Protein AF-A0A7C4RH25-F1 (afdb_monomer)

Nearest PDB structures (foldseek):
  7p64-assembly1_K  TM=9.294E-01  e=2.103E-05  Escherichia coli BL21(DE3)
  6khi-assembly1_E  TM=9.272E-01  e=3.335E-05  Thermosynechococcus vestitus BP-1
  7nyu-assembly1_K  TM=9.320E-01  e=4.449E-05  Escherichia coli B
  6nbx-assembly1_E  TM=9.286E-01  e=1.185E-04  Thermosynechococcus vestitus BP-1
  8e9i-assembly1_K  TM=9.344E-01  e=2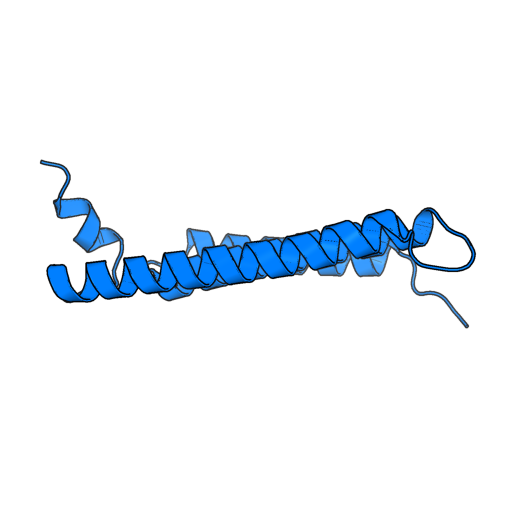.655E-04  Mycolicibacterium smegmatis MC2 155

Radius of gyration: 17.76 Å; Cα contacts (8 Å, |Δi|>4): 109; chains: 1; bounding box: 35×24×58 Å

Structure (mmCIF, N/CA/C/O backbone):
data_AF-A0A7C4RH25-F1
#
_entry.id   AF-A0A7C4RH25-F1
#
loop_
_atom_site.group_PDB
_atom_site.id
_atom_site.type_symbol
_atom_site.label_atom_id
_atom_site.label_alt_id
_atom_site.label_comp_id
_atom_site.label_asym_id
_atom_site.label_entity_id
_atom_site.label_seq_id
_atom_site.pdbx_PDB_ins_code
_atom_site.Cartn_x
_atom_site.Cartn_y
_atom_site.Cartn_z
_atom_site.occupancy
_atom_site.B_iso_or_equiv
_atom_site.auth_seq_id
_atom_site.auth_comp_id
_atom_site.auth_asym_id
_atom_site.auth_atom_id
_atom_site.pdbx_PDB_model_num
ATOM 1 N N . MET A 1 1 ? 6.792 -8.795 -30.395 1.00 43.81 1 MET A N 1
ATOM 2 C CA . MET A 1 1 ? 5.633 -8.627 -29.492 1.00 43.81 1 MET A CA 1
ATOM 3 C C . MET A 1 1 ? 5.805 -7.269 -28.849 1.00 43.81 1 MET A C 1
ATOM 5 O O . MET A 1 1 ? 6.829 -7.063 -28.219 1.00 43.81 1 MET A O 1
ATOM 9 N N . SER A 1 2 ? 4.921 -6.319 -29.142 1.00 43.66 2 SER A N 1
ATOM 10 C CA . SER A 1 2 ? 5.009 -4.937 -28.663 1.00 43.66 2 SER A CA 1
ATOM 11 C C . SER A 1 2 ? 4.960 -4.918 -27.137 1.00 43.66 2 SER A C 1
ATOM 13 O O . SER A 1 2 ? 3.879 -4.998 -26.553 1.00 43.66 2 SER A O 1
ATOM 15 N N . SER A 1 3 ? 6.126 -4.873 -26.497 1.00 54.66 3 SER A N 1
ATOM 16 C CA . SER A 1 3 ? 6.246 -4.566 -25.080 1.00 54.66 3 SER A CA 1
ATOM 17 C C . SER A 1 3 ? 5.558 -3.223 -24.866 1.00 54.66 3 SER A C 1
ATOM 19 O O . SER A 1 3 ? 5.981 -2.200 -25.406 1.00 54.66 3 SER A O 1
ATOM 21 N N . LEU A 1 4 ? 4.434 -3.236 -24.145 1.00 62.25 4 LEU A N 1
ATOM 22 C CA . LEU A 1 4 ? 3.836 -2.006 -23.640 1.00 62.25 4 LEU A CA 1
ATOM 23 C C . LEU A 1 4 ? 4.953 -1.214 -22.946 1.00 62.25 4 LEU A C 1
ATOM 25 O O . LEU A 1 4 ? 5.720 -1.821 -22.190 1.00 62.25 4 LEU A O 1
ATOM 29 N N . PRO A 1 5 ? 5.081 0.100 -23.201 1.00 77.62 5 PRO A N 1
ATOM 30 C CA . PRO A 1 5 ? 6.127 0.895 -22.579 1.00 77.62 5 PRO A CA 1
ATOM 31 C C . PRO A 1 5 ? 6.080 0.690 -21.067 1.00 77.62 5 PRO A C 1
ATOM 33 O O . PRO A 1 5 ? 5.002 0.753 -20.478 1.00 77.62 5 PRO A O 1
ATOM 36 N N . VAL A 1 6 ? 7.227 0.480 -20.421 1.00 78.81 6 VAL A N 1
ATOM 37 C CA . VAL A 1 6 ? 7.286 0.279 -18.959 1.00 78.81 6 VAL A CA 1
ATOM 38 C C . VAL A 1 6 ? 6.642 1.448 -18.195 1.00 78.81 6 VAL A C 1
ATOM 40 O O . VAL A 1 6 ? 6.076 1.268 -17.117 1.00 78.81 6 VAL A O 1
ATOM 43 N N . ALA A 1 7 ? 6.609 2.629 -18.818 1.00 83.25 7 ALA A N 1
ATOM 44 C CA . ALA A 1 7 ? 5.844 3.789 -18.374 1.00 83.25 7 ALA A CA 1
ATOM 45 C C . ALA A 1 7 ? 4.354 3.491 -18.094 1.00 83.25 7 ALA A C 1
ATOM 47 O O . ALA A 1 7 ? 3.792 4.042 -17.151 1.00 83.25 7 ALA A O 1
ATOM 48 N N . PHE A 1 8 ? 3.711 2.605 -18.862 1.00 87.62 8 PHE A N 1
ATOM 49 C CA . PHE A 1 8 ? 2.315 2.218 -18.649 1.00 87.62 8 PHE A CA 1
ATOM 50 C C . PHE A 1 8 ? 2.138 1.390 -17.368 1.00 87.62 8 PHE A C 1
ATOM 52 O O . PHE A 1 8 ? 1.249 1.675 -16.567 1.00 87.62 8 PHE A O 1
ATOM 59 N N . TYR A 1 9 ? 3.024 0.419 -17.125 1.00 88.00 9 TYR A N 1
ATOM 60 C CA . TYR A 1 9 ? 3.010 -0.377 -15.893 1.00 88.00 9 TYR A CA 1
ATOM 61 C C . TYR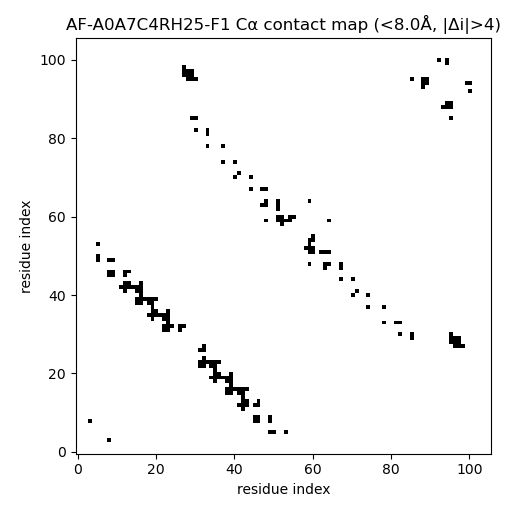 A 1 9 ? 3.292 0.480 -14.654 1.00 88.00 9 TYR A C 1
ATOM 63 O O . TYR A 1 9 ? 2.605 0.345 -13.641 1.00 88.00 9 TYR A O 1
ATOM 71 N N . LEU A 1 10 ? 4.230 1.426 -14.758 1.00 89.19 10 LEU A N 1
ATOM 72 C CA . LEU A 1 10 ? 4.490 2.424 -13.716 1.00 89.19 10 LEU A CA 1
ATOM 73 C C . LEU A 1 10 ? 3.271 3.325 -13.463 1.00 89.19 10 LEU A C 1
ATOM 75 O O . LEU A 1 10 ? 2.946 3.603 -12.309 1.00 89.19 10 LEU A O 1
ATOM 79 N N . GLY A 1 11 ? 2.553 3.734 -14.514 1.00 92.50 11 GLY A N 1
ATOM 80 C CA . GLY A 1 11 ? 1.312 4.504 -14.388 1.00 92.50 11 GLY A CA 1
ATOM 81 C C . GLY A 1 11 ? 0.209 3.749 -13.638 1.00 92.50 11 GLY A C 1
ATOM 82 O O . GLY A 1 11 ? -0.470 4.320 -12.778 1.00 92.50 11 GLY A O 1
ATOM 83 N N . ILE A 1 12 ? 0.064 2.446 -13.902 1.00 92.56 12 ILE A N 1
ATOM 84 C CA . ILE A 1 12 ? -0.863 1.574 -13.164 1.00 92.56 12 ILE A CA 1
ATOM 85 C C . ILE A 1 12 ? -0.419 1.426 -11.705 1.00 92.56 12 ILE A C 1
ATOM 87 O O . ILE A 1 12 ? -1.242 1.593 -10.804 1.00 92.56 12 ILE A O 1
ATOM 91 N N . ALA A 1 13 ? 0.868 1.163 -11.459 1.00 94.25 13 ALA A N 1
ATOM 92 C CA . ALA A 1 13 ? 1.423 1.036 -10.111 1.00 94.25 13 ALA A CA 1
ATOM 93 C C . ALA A 1 13 ? 1.147 2.291 -9.268 1.00 94.25 13 ALA A C 1
ATOM 95 O O . ALA A 1 13 ? 0.674 2.199 -8.133 1.00 94.25 13 ALA A O 1
ATOM 96 N N . PHE A 1 14 ? 1.364 3.467 -9.860 1.00 94.88 14 PHE A N 1
ATOM 97 C CA . PHE A 1 14 ? 1.090 4.750 -9.225 1.00 94.88 14 PHE A CA 1
ATOM 98 C C . PHE A 1 14 ? -0.405 4.948 -8.947 1.00 94.88 14 PHE A C 1
ATOM 100 O O . PHE A 1 14 ? -0.783 5.355 -7.851 1.00 94.88 14 PHE A O 1
ATOM 107 N N . SER A 1 15 ? -1.270 4.593 -9.898 1.00 95.94 15 SER A N 1
ATOM 108 C CA . SER A 1 15 ? -2.724 4.679 -9.715 1.00 95.94 15 SER A CA 1
ATOM 109 C C . SER A 1 15 ? -3.205 3.794 -8.559 1.00 95.94 15 SER A C 1
ATOM 111 O O . SER A 1 15 ? -3.972 4.251 -7.713 1.00 95.94 15 SER A O 1
ATOM 113 N N . ILE A 1 16 ? -2.708 2.555 -8.467 1.00 95.81 16 ILE A N 1
ATOM 114 C CA . ILE A 1 16 ? -3.011 1.629 -7.361 1.00 95.81 16 ILE A CA 1
ATOM 115 C C . ILE A 1 16 ? -2.534 2.205 -6.025 1.00 95.81 16 ILE A C 1
ATOM 117 O O . ILE A 1 16 ? -3.279 2.178 -5.043 1.00 95.81 16 ILE A O 1
ATOM 121 N N . PHE A 1 17 ? -1.326 2.772 -5.987 1.00 96.56 17 PHE A N 1
ATOM 122 C CA . PHE A 1 17 ? -0.793 3.402 -4.782 1.00 96.56 17 PHE A CA 1
ATOM 123 C C . PHE A 1 17 ? -1.677 4.563 -4.305 1.00 96.56 17 PHE A C 1
ATOM 125 O O . PHE A 1 17 ? -2.023 4.633 -3.125 1.00 96.56 17 PHE A O 1
ATOM 132 N N . ILE A 1 18 ? -2.110 5.437 -5.219 1.00 97.19 18 ILE A N 1
ATOM 133 C CA . ILE A 1 18 ? -3.006 6.558 -4.901 1.00 97.19 18 ILE A CA 1
ATOM 134 C C . ILE A 1 18 ? -4.378 6.069 -4.423 1.00 97.19 18 ILE A C 1
ATOM 136 O O . ILE A 1 18 ? -4.927 6.633 -3.477 1.00 97.19 18 ILE A O 1
ATOM 140 N N . ILE A 1 19 ? -4.923 5.001 -5.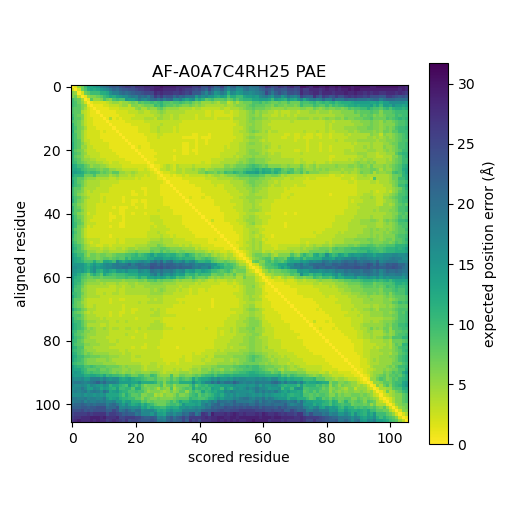013 1.00 96.06 19 ILE A N 1
ATOM 141 C CA . ILE A 1 19 ? -6.179 4.392 -4.550 1.00 96.06 19 ILE A CA 1
ATOM 142 C C . ILE A 1 19 ? -6.024 3.865 -3.118 1.00 96.06 19 ILE A C 1
ATOM 144 O O . ILE A 1 19 ? -6.876 4.135 -2.268 1.00 96.06 19 ILE A O 1
ATOM 148 N N . GLY A 1 20 ? -4.930 3.160 -2.825 1.00 95.38 20 GLY A N 1
ATOM 149 C CA . GLY A 1 20 ? -4.636 2.679 -1.475 1.00 95.38 20 GLY A CA 1
ATOM 150 C C . GLY A 1 20 ? -4.494 3.823 -0.464 1.00 95.38 20 GLY A C 1
ATOM 151 O O . GLY A 1 20 ? -5.108 3.783 0.605 1.00 95.38 20 GLY A O 1
ATOM 152 N N . LEU A 1 21 ? -3.790 4.895 -0.844 1.00 96.06 21 LEU A N 1
ATOM 153 C CA . LEU A 1 21 ? -3.637 6.104 -0.031 1.00 96.06 21 LEU A CA 1
ATOM 154 C C . LEU A 1 21 ? -4.983 6.799 0.227 1.00 96.06 21 LEU A C 1
ATOM 156 O O . LEU A 1 21 ? -5.270 7.224 1.346 1.00 96.06 21 LEU A O 1
ATOM 160 N N . TYR A 1 22 ? -5.847 6.878 -0.783 1.00 96.00 22 TYR A N 1
ATOM 161 C CA . TYR A 1 22 ? -7.186 7.443 -0.638 1.00 96.00 22 TYR A CA 1
ATOM 162 C C . TYR A 1 22 ? -8.048 6.639 0.348 1.00 96.00 22 TYR A C 1
ATOM 164 O O . TYR A 1 22 ? -8.739 7.222 1.192 1.00 96.00 22 TYR A O 1
ATOM 172 N N . ILE A 1 23 ? -7.995 5.303 0.275 1.00 93.62 23 ILE A N 1
ATOM 173 C CA . ILE A 1 23 ? -8.693 4.413 1.213 1.00 93.62 23 ILE A CA 1
ATOM 174 C C . ILE A 1 23 ? -8.176 4.637 2.637 1.00 93.62 23 ILE A C 1
ATOM 176 O O . ILE A 1 23 ? -8.991 4.781 3.553 1.00 93.62 23 ILE A O 1
ATOM 180 N N . LEU A 1 24 ? -6.853 4.709 2.805 1.00 94.56 24 LEU A N 1
ATOM 181 C CA . LEU A 1 24 ? -6.198 4.930 4.092 1.00 94.56 24 LEU A CA 1
ATOM 182 C C . LEU A 1 24 ? -6.674 6.225 4.767 1.00 94.56 24 LEU A C 1
ATOM 184 O O . LEU A 1 24 ? -7.005 6.212 5.949 1.00 94.56 24 LEU A O 1
ATOM 188 N N . LEU A 1 25 ? -6.734 7.328 4.015 1.00 91.25 25 LEU A N 1
ATOM 189 C CA . LEU A 1 25 ? -7.073 8.650 4.555 1.00 91.25 25 LEU A CA 1
ATOM 190 C C . LEU A 1 25 ? -8.578 8.851 4.778 1.00 91.25 25 LEU A C 1
ATOM 192 O O . LEU A 1 25 ? -8.985 9.564 5.693 1.00 91.25 25 LEU A O 1
ATOM 196 N N . THR A 1 26 ? -9.423 8.243 3.943 1.00 91.19 26 THR A N 1
ATOM 197 C CA . THR A 1 26 ? -10.870 8.525 3.945 1.00 91.19 26 THR A CA 1
ATOM 198 C C . THR A 1 26 ? -11.650 7.600 4.877 1.00 91.19 26 THR A C 1
ATOM 200 O O . THR A 1 26 ? -12.724 7.955 5.374 1.00 91.19 26 THR A O 1
ATOM 203 N N . LYS A 1 27 ? -11.184 6.363 5.084 1.00 89.94 27 LYS A N 1
ATOM 204 C CA . LYS A 1 27 ? -11.963 5.351 5.809 1.00 89.94 27 LYS A CA 1
ATOM 205 C C . LYS A 1 27 ? -11.645 5.380 7.302 1.00 89.94 27 LYS A C 1
ATOM 207 O O . LYS A 1 27 ? -10.502 5.280 7.708 1.00 89.94 27 LYS A O 1
ATOM 212 N N . ARG A 1 28 ? -12.695 5.414 8.128 1.00 86.62 28 ARG A N 1
ATOM 213 C CA . ARG A 1 28 ? -12.595 5.355 9.602 1.00 86.62 28 ARG A CA 1
ATOM 214 C C . ARG A 1 28 ? -12.588 3.937 10.182 1.00 86.62 28 ARG A C 1
ATOM 216 O O . ARG A 1 28 ? -12.278 3.741 11.350 1.00 86.62 28 ARG 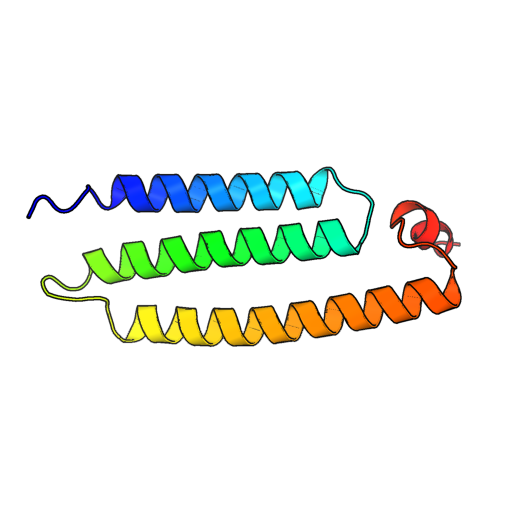A O 1
ATOM 223 N N . ASN A 1 29 ? -12.957 2.945 9.373 1.00 88.38 29 ASN A N 1
ATOM 224 C CA . ASN A 1 29 ? -13.002 1.548 9.794 1.00 88.38 29 ASN A CA 1
ATOM 225 C C . ASN A 1 29 ? -11.603 0.932 9.720 1.00 88.38 29 ASN A C 1
ATOM 227 O O . ASN A 1 29 ? -11.038 0.881 8.625 1.00 88.38 29 ASN A O 1
ATOM 231 N N . ILE A 1 30 ? -11.095 0.393 10.831 1.00 89.88 30 ILE A N 1
ATOM 232 C CA . ILE A 1 30 ? -9.725 -0.146 10.925 1.00 89.88 30 ILE A CA 1
ATOM 233 C C . ILE A 1 30 ? -9.433 -1.182 9.832 1.00 89.88 30 ILE A C 1
ATOM 235 O O . ILE A 1 30 ? -8.403 -1.104 9.175 1.00 89.88 30 ILE A O 1
ATOM 239 N N . LEU A 1 31 ? -10.363 -2.099 9.543 1.00 91.88 31 LEU A N 1
ATOM 240 C CA . LEU A 1 31 ? -10.148 -3.098 8.485 1.00 91.88 31 LEU A CA 1
ATOM 241 C C . LEU A 1 31 ? -9.999 -2.466 7.093 1.00 91.88 31 LEU A C 1
ATOM 243 O O . LEU A 1 31 ? -9.242 -2.960 6.266 1.00 91.88 31 LEU A O 1
ATOM 247 N N . LYS A 1 32 ? -10.698 -1.354 6.829 1.00 92.00 32 LYS A N 1
ATOM 248 C CA . LYS A 1 32 ? -10.570 -0.640 5.548 1.00 92.00 32 LYS A CA 1
ATOM 249 C C . LYS A 1 32 ? -9.232 0.096 5.466 1.00 92.00 32 LYS A C 1
ATOM 251 O O . LYS A 1 32 ? -8.650 0.134 4.393 1.00 92.00 32 LYS A O 1
ATOM 256 N N . ILE A 1 33 ? -8.748 0.632 6.586 1.00 93.12 33 ILE A N 1
ATOM 257 C CA . ILE A 1 33 ? -7.421 1.253 6.696 1.00 93.12 33 ILE A CA 1
ATOM 258 C C . ILE A 1 33 ? -6.337 0.210 6.388 1.00 93.12 33 ILE A C 1
ATOM 260 O O . ILE A 1 33 ? -5.498 0.461 5.530 1.00 93.12 33 ILE A O 1
ATOM 264 N N . ILE A 1 34 ? -6.410 -0.983 6.996 1.00 94.69 34 ILE A N 1
ATOM 265 C CA . ILE A 1 34 ? -5.469 -2.093 6.741 1.00 94.69 34 ILE A CA 1
ATOM 266 C C . ILE A 1 34 ? -5.466 -2.481 5.255 1.00 94.69 34 ILE A C 1
ATOM 268 O O . ILE A 1 34 ? -4.405 -2.574 4.646 1.00 94.69 34 ILE A O 1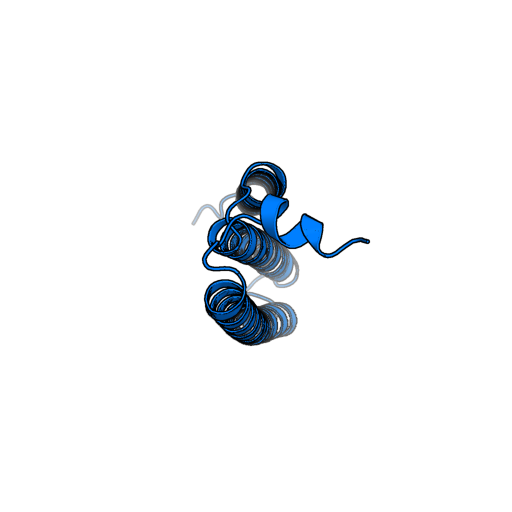
ATOM 272 N N . LEU A 1 35 ? -6.647 -2.630 4.645 1.00 95.00 35 LEU A N 1
ATOM 273 C CA . LEU A 1 35 ? -6.764 -2.905 3.208 1.00 95.00 35 LEU A CA 1
ATOM 274 C C . LEU A 1 35 ? -6.154 -1.794 2.340 1.00 95.00 35 LEU A C 1
ATOM 276 O O . LEU A 1 35 ? -5.558 -2.086 1.305 1.00 95.00 35 LEU A O 1
ATOM 280 N N . GLY A 1 36 ? -6.282 -0.530 2.752 1.00 95.12 36 GLY A N 1
ATOM 281 C CA . GLY A 1 36 ? -5.631 0.599 2.086 1.00 95.12 36 GLY A CA 1
ATOM 282 C C . GLY A 1 36 ? -4.109 0.457 2.075 1.00 95.12 36 GLY A C 1
ATOM 283 O O . GLY A 1 36 ? -3.502 0.579 1.013 1.00 95.12 36 GLY A O 1
ATOM 284 N N . VAL A 1 37 ? -3.509 0.108 3.219 1.00 95.56 37 VAL A N 1
ATOM 285 C CA . VAL A 1 37 ? -2.056 -0.124 3.344 1.00 95.56 37 VAL A CA 1
ATOM 286 C C . VAL A 1 37 ? -1.593 -1.283 2.454 1.00 95.56 37 VAL A C 1
ATOM 288 O O . VAL A 1 37 ? -0.646 -1.115 1.689 1.00 95.56 37 VAL A O 1
ATOM 291 N N . GLU A 1 38 ? -2.287 -2.423 2.473 1.00 95.69 38 GLU A N 1
ATOM 292 C CA . GLU A 1 38 ? -1.947 -3.575 1.615 1.00 95.69 38 GLU A CA 1
ATOM 293 C C . GLU A 1 38 ? -2.071 -3.255 0.117 1.00 95.69 38 GLU A C 1
ATOM 295 O O . GLU A 1 38 ? -1.268 -3.695 -0.713 1.00 95.69 38 GLU A O 1
ATOM 300 N N . THR A 1 39 ? -3.051 -2.424 -0.245 1.00 96.31 39 THR A N 1
ATOM 301 C CA . THR A 1 39 ? -3.212 -1.949 -1.625 1.00 96.31 39 THR A CA 1
ATOM 302 C C . THR A 1 39 ? -2.038 -1.057 -2.039 1.00 96.31 39 THR A C 1
ATOM 304 O O . THR A 1 39 ? -1.507 -1.213 -3.139 1.00 96.31 39 THR A O 1
ATOM 307 N N . MET A 1 40 ? -1.577 -0.163 -1.155 1.00 96.75 40 MET A N 1
ATOM 308 C CA . MET A 1 40 ? -0.378 0.651 -1.401 1.00 96.75 40 MET A CA 1
ATOM 309 C C . MET A 1 40 ? 0.863 -0.228 -1.590 1.00 96.75 40 MET A C 1
ATOM 311 O O . MET A 1 40 ? 1.616 -0.016 -2.542 1.00 96.75 40 MET A O 1
ATOM 315 N N . LEU A 1 41 ? 1.049 -1.239 -0.733 1.00 96.56 41 LEU A N 1
ATOM 316 C CA . LEU A 1 41 ? 2.169 -2.181 -0.815 1.00 96.56 41 LEU A CA 1
ATOM 317 C C . LEU A 1 41 ? 2.174 -2.943 -2.148 1.00 96.56 41 LEU A C 1
ATOM 319 O O . LEU A 1 41 ? 3.221 -3.083 -2.781 1.00 96.56 41 LEU A O 1
ATOM 323 N N . SER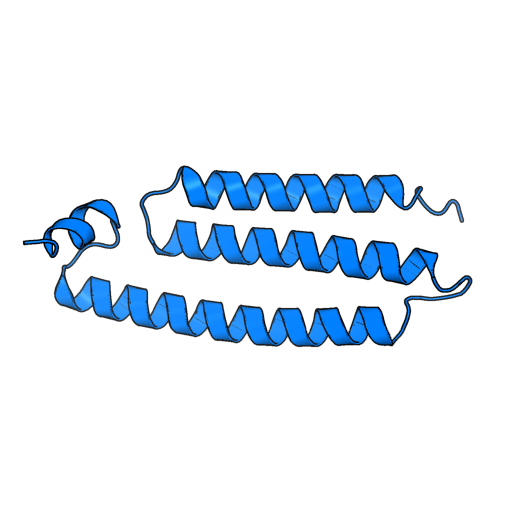 A 1 42 ? 0.998 -3.361 -2.618 1.00 95.81 42 SER A N 1
ATOM 324 C CA . SER A 1 42 ? 0.837 -4.000 -3.929 1.00 95.81 42 SER A CA 1
ATOM 325 C C . SER A 1 42 ? 1.237 -3.072 -5.084 1.00 95.81 42 SER A C 1
ATOM 327 O O . SER A 1 42 ? 1.911 -3.512 -6.015 1.00 95.81 42 SER A O 1
ATOM 329 N N . GLY A 1 43 ? 0.893 -1.780 -5.008 1.00 95.50 43 GLY A N 1
ATOM 330 C CA . GLY A 1 43 ? 1.344 -0.765 -5.968 1.00 95.50 43 GLY A CA 1
ATOM 331 C C . GLY A 1 43 ? 2.869 -0.599 -5.981 1.00 95.50 43 GLY A C 1
ATOM 332 O O . GLY A 1 43 ? 3.482 -0.610 -7.049 1.00 95.50 43 GLY A O 1
ATOM 333 N N . CYS A 1 44 ? 3.502 -0.534 -4.805 1.00 95.75 44 CYS A N 1
ATOM 334 C CA . CYS A 1 44 ? 4.964 -0.486 -4.684 1.00 95.75 44 CYS A CA 1
ATOM 335 C C . CYS A 1 44 ? 5.637 -1.734 -5.276 1.00 95.75 44 CYS A C 1
ATOM 337 O O . CYS A 1 44 ? 6.598 -1.616 -6.033 1.00 95.75 44 CYS A O 1
ATOM 339 N N . ASN A 1 45 ? 5.108 -2.924 -4.983 1.00 95.38 45 ASN A N 1
ATOM 340 C CA . ASN A 1 45 ? 5.617 -4.184 -5.529 1.00 95.38 45 ASN A CA 1
ATOM 341 C C . ASN A 1 45 ? 5.544 -4.210 -7.061 1.00 95.38 45 ASN A C 1
ATOM 343 O O . ASN A 1 45 ? 6.501 -4.617 -7.720 1.00 95.38 45 ASN A O 1
ATOM 347 N N . LEU A 1 46 ? 4.447 -3.711 -7.637 1.00 93.25 46 LEU A N 1
ATOM 348 C CA . LEU A 1 46 ? 4.296 -3.597 -9.086 1.00 93.25 46 LEU A CA 1
ATOM 349 C C . LEU A 1 46 ? 5.330 -2.634 -9.695 1.00 93.25 46 LEU A C 1
ATOM 351 O O . LEU A 1 46 ? 5.900 -2.931 -10.747 1.00 93.25 46 LEU A O 1
ATOM 355 N N . ALA A 1 47 ? 5.612 -1.510 -9.030 1.00 92.88 47 ALA A N 1
ATOM 356 C CA . ALA A 1 47 ? 6.640 -0.565 -9.466 1.00 92.88 47 ALA A CA 1
ATOM 357 C C . ALA A 1 47 ? 8.046 -1.193 -9.444 1.00 92.88 47 ALA A C 1
ATOM 359 O O . ALA A 1 47 ? 8.793 -1.040 -10.409 1.00 92.88 47 ALA A O 1
ATOM 360 N N . ILE A 1 48 ? 8.382 -1.950 -8.392 1.00 91.88 48 ILE A N 1
ATOM 361 C CA . ILE A 1 48 ? 9.678 -2.638 -8.262 1.00 91.88 48 ILE A CA 1
ATOM 362 C C . ILE A 1 48 ? 9.868 -3.668 -9.381 1.00 91.88 48 ILE A C 1
ATOM 364 O O . ILE A 1 48 ? 10.908 -3.657 -10.037 1.00 91.88 48 ILE A O 1
ATOM 368 N N . ILE A 1 49 ? 8.865 -4.515 -9.653 1.00 91.00 49 ILE A N 1
ATOM 369 C CA . ILE A 1 49 ? 8.930 -5.487 -10.763 1.00 91.00 49 ILE A CA 1
ATOM 370 C C . ILE A 1 49 ? 9.084 -4.769 -12.107 1.00 91.00 49 ILE A C 1
ATOM 372 O O . ILE A 1 49 ? 9.891 -5.183 -12.937 1.00 91.00 49 ILE A O 1
ATOM 376 N N . SER A 1 50 ? 8.337 -3.682 -12.314 1.00 89.00 50 SER A N 1
ATOM 377 C CA . SER A 1 50 ? 8.384 -2.912 -13.562 1.00 89.00 50 SER A CA 1
ATOM 378 C C . SER A 1 50 ? 9.778 -2.329 -13.814 1.00 89.00 50 SER A C 1
ATOM 380 O O . SER A 1 50 ? 10.281 -2.406 -14.931 1.00 89.00 50 SER A O 1
ATOM 382 N N . ILE A 1 51 ? 10.435 -1.797 -12.778 1.00 86.81 51 ILE A N 1
ATOM 383 C CA . ILE A 1 51 ? 11.815 -1.291 -12.867 1.00 86.81 51 ILE A CA 1
ATOM 384 C C . ILE A 1 51 ? 12.809 -2.442 -13.063 1.00 86.81 51 ILE A C 1
ATOM 386 O O . ILE A 1 51 ? 13.702 -2.341 -13.902 1.00 86.81 51 ILE A O 1
ATOM 390 N N . GLY A 1 52 ? 12.624 -3.556 -12.349 1.00 85.12 52 GLY A N 1
ATOM 391 C CA . GLY A 1 52 ? 13.442 -4.764 -12.493 1.00 85.12 52 GLY A CA 1
ATOM 392 C C . GLY A 1 52 ? 13.429 -5.354 -13.905 1.00 85.12 52 GLY A C 1
ATOM 393 O O . GLY A 1 52 ? 14.394 -5.999 -14.301 1.00 85.12 52 GLY A O 1
ATOM 394 N N . HIS A 1 53 ? 12.370 -5.103 -14.679 1.00 82.12 53 HIS A N 1
ATOM 395 C CA . HIS A 1 53 ? 12.290 -5.484 -16.088 1.00 82.12 53 HIS A CA 1
ATOM 396 C C . HIS A 1 53 ? 13.099 -4.566 -17.024 1.00 82.12 53 HIS A C 1
ATOM 398 O O . HIS A 1 53 ? 13.561 -5.019 -18.063 1.00 82.12 53 HIS A O 1
ATOM 404 N N . ILE A 1 54 ? 13.307 -3.290 -16.672 1.00 76.81 54 ILE A N 1
ATOM 405 C CA . ILE A 1 54 ? 14.140 -2.363 -17.469 1.00 76.81 54 ILE A CA 1
ATOM 406 C C . ILE A 1 54 ? 15.626 -2.729 -17.352 1.00 76.81 54 ILE A C 1
ATOM 408 O O . ILE A 1 54 ? 16.392 -2.525 -18.288 1.00 76.81 54 ILE A O 1
ATOM 412 N N . LEU A 1 55 ? 16.037 -3.254 -16.195 1.00 71.88 55 LEU A N 1
ATOM 413 C CA . LEU A 1 55 ? 17.442 -3.518 -15.876 1.00 71.88 55 LEU A CA 1
ATOM 414 C C . LEU A 1 55 ? 18.022 -4.746 -16.601 1.00 71.88 55 LEU A C 1
ATOM 416 O O . LEU A 1 55 ? 19.242 -4.868 -16.683 1.00 71.88 55 LEU A O 1
ATOM 420 N N . VAL A 1 56 ? 17.182 -5.644 -17.133 1.00 72.31 56 VAL A N 1
ATOM 421 C CA . VAL A 1 56 ? 17.617 -6.893 -17.780 1.00 72.31 56 VAL A CA 1
ATOM 422 C C . VAL A 1 56 ? 16.894 -7.075 -19.119 1.00 72.31 56 VAL A C 1
ATOM 424 O O . VAL A 1 56 ? 15.694 -7.326 -19.148 1.00 72.31 56 VAL A O 1
ATOM 427 N N . GLU A 1 57 ? 17.632 -7.031 -20.236 1.00 60.53 57 GLU A N 1
ATOM 428 C CA . GLU A 1 57 ? 17.079 -7.115 -21.608 1.00 60.53 57 GLU A CA 1
ATOM 429 C C . GLU A 1 57 ? 16.276 -8.400 -21.907 1.00 60.53 57 GLU A C 1
ATOM 431 O O . GLU A 1 57 ? 15.493 -8.420 -22.852 1.00 60.53 57 GLU A O 1
ATOM 436 N N . ASN A 1 58 ? 16.429 -9.463 -21.106 1.00 62.53 58 ASN A N 1
ATOM 437 C CA . ASN A 1 58 ? 15.793 -10.770 -21.328 1.00 62.53 58 ASN A CA 1
ATOM 438 C C . ASN A 1 58 ? 15.044 -11.331 -20.102 1.00 62.53 58 ASN A C 1
ATOM 440 O O . ASN A 1 58 ? 14.817 -12.539 -20.022 1.00 62.53 58 ASN A O 1
ATOM 444 N N . GLY A 1 59 ? 14.658 -10.500 -19.129 1.00 67.38 59 GLY A N 1
ATOM 445 C CA . GLY A 1 59 ? 13.966 -11.006 -17.942 1.00 67.38 59 GLY A CA 1
ATOM 446 C C . GLY A 1 59 ? 13.613 -9.949 -16.905 1.00 67.38 59 GLY A C 1
ATOM 447 O O . GLY A 1 59 ? 13.682 -8.752 -17.156 1.00 67.38 59 GLY A O 1
ATOM 448 N N . VAL A 1 60 ? 13.196 -10.411 -15.731 1.00 73.56 60 VAL A N 1
ATOM 449 C CA . VAL A 1 60 ? 13.117 -9.581 -14.525 1.00 73.56 60 VAL A CA 1
ATOM 450 C C . VAL A 1 60 ? 14.384 -9.850 -13.727 1.00 73.56 60 VAL A C 1
ATOM 452 O O . VAL A 1 60 ? 14.754 -11.013 -13.563 1.00 73.56 60 VAL A O 1
ATOM 455 N N . ASP A 1 61 ? 15.042 -8.798 -13.240 1.00 84.00 61 ASP A N 1
ATOM 456 C CA . ASP A 1 61 ? 16.178 -8.940 -12.329 1.00 84.00 61 ASP A CA 1
ATOM 457 C C . ASP A 1 61 ? 15.805 -9.876 -11.152 1.00 84.00 61 ASP A C 1
ATOM 459 O O . ASP A 1 61 ? 14.847 -9.582 -10.418 1.00 84.00 61 ASP A O 1
ATOM 463 N N . PRO A 1 62 ? 16.533 -10.994 -10.944 1.00 86.00 62 PRO A N 1
ATOM 464 C CA . PRO A 1 62 ? 16.306 -11.900 -9.820 1.00 86.00 62 PRO A CA 1
ATOM 465 C C . PRO A 1 62 ? 16.303 -11.189 -8.461 1.00 86.00 62 PRO A C 1
ATOM 467 O O . PRO A 1 62 ? 15.593 -11.611 -7.541 1.00 86.00 62 PRO A O 1
ATOM 470 N N . LEU A 1 63 ? 17.052 -10.088 -8.331 1.00 88.56 63 LEU A N 1
ATOM 471 C CA . LEU A 1 63 ? 17.054 -9.250 -7.137 1.00 88.56 63 LEU A CA 1
ATOM 472 C C . LEU A 1 63 ? 15.688 -8.580 -6.927 1.00 88.56 63 LEU A C 1
ATOM 474 O O . LEU A 1 63 ? 15.106 -8.687 -5.847 1.00 88.56 63 LEU A O 1
ATOM 478 N N . ALA A 1 64 ? 15.145 -7.934 -7.963 1.00 89.88 64 ALA A N 1
ATOM 479 C CA . ALA A 1 64 ? 13.849 -7.259 -7.905 1.00 89.88 64 ALA A CA 1
ATOM 480 C C . ALA A 1 64 ? 12.711 -8.248 -7.610 1.00 89.88 64 ALA A C 1
ATOM 482 O O . ALA A 1 64 ? 11.843 -7.972 -6.778 1.00 89.88 64 ALA A O 1
ATOM 483 N N . GLN A 1 65 ? 12.750 -9.430 -8.232 1.00 90.25 65 GLN A N 1
ATOM 484 C CA . GLN A 1 65 ? 11.787 -10.497 -7.962 1.00 90.25 65 GLN A CA 1
ATOM 485 C C . GLN A 1 65 ? 11.862 -10.980 -6.505 1.00 90.25 65 GLN A C 1
ATOM 487 O O . GLN A 1 65 ? 10.828 -11.130 -5.852 1.00 90.25 65 GLN A O 1
ATOM 492 N N . SER A 1 66 ? 13.069 -11.180 -5.972 1.00 94.25 66 SER A N 1
ATOM 493 C CA . SER A 1 66 ? 13.266 -11.616 -4.583 1.00 94.25 66 SER A CA 1
ATOM 494 C C . SER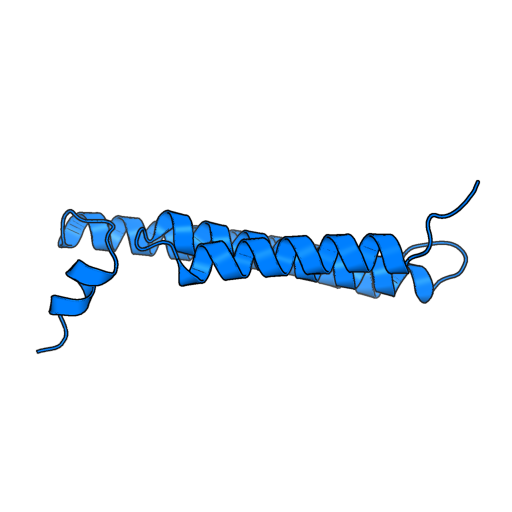 A 1 66 ? 12.741 -10.586 -3.581 1.00 94.25 66 SER A C 1
ATOM 496 O O . SER A 1 66 ? 12.045 -10.950 -2.632 1.00 94.25 66 SER A O 1
ATOM 498 N N . ILE A 1 67 ? 13.005 -9.296 -3.821 1.00 93.94 67 ILE A N 1
ATOM 499 C CA . ILE A 1 67 ? 12.500 -8.193 -2.987 1.00 93.94 67 ILE A CA 1
ATOM 500 C C . ILE A 1 67 ? 10.970 -8.216 -2.927 1.00 93.94 67 ILE A C 1
ATOM 502 O O . ILE A 1 67 ? 10.395 -8.067 -1.850 1.00 93.94 67 ILE A O 1
ATOM 506 N N . VAL A 1 68 ? 10.301 -8.443 -4.058 1.00 95.38 68 VAL A N 1
ATOM 507 C CA . VAL A 1 68 ? 8.832 -8.455 -4.111 1.00 95.38 68 VAL A CA 1
ATOM 508 C C . VAL A 1 68 ? 8.251 -9.666 -3.387 1.00 95.38 68 VAL A C 1
ATOM 510 O O . VAL A 1 68 ? 7.274 -9.521 -2.656 1.00 95.38 68 VAL A O 1
ATOM 513 N N . ILE A 1 69 ? 8.866 -10.843 -3.515 1.00 95.44 69 ILE A N 1
ATOM 514 C CA . ILE A 1 69 ? 8.430 -12.042 -2.781 1.00 95.44 69 ILE A CA 1
ATOM 515 C C . ILE A 1 69 ? 8.542 -11.816 -1.267 1.00 95.44 69 ILE A C 1
ATOM 517 O O . ILE A 1 69 ? 7.599 -12.104 -0.528 1.00 95.44 69 ILE A O 1
ATOM 521 N N . ILE A 1 70 ? 9.660 -11.247 -0.805 1.00 96.56 70 ILE A N 1
ATOM 522 C CA . ILE A 1 70 ? 9.860 -10.906 0.611 1.00 96.56 70 ILE A CA 1
ATOM 523 C C . ILE A 1 70 ? 8.836 -9.858 1.056 1.00 96.56 70 ILE A C 1
ATOM 525 O O . ILE A 1 70 ? 8.222 -10.007 2.109 1.00 96.56 70 ILE A O 1
ATOM 529 N N . SER A 1 71 ? 8.610 -8.827 0.243 1.00 96.00 71 SER A N 1
ATOM 530 C CA . SER A 1 71 ? 7.627 -7.777 0.511 1.00 96.00 71 SER A CA 1
ATOM 531 C C . SER A 1 71 ? 6.211 -8.338 0.679 1.00 96.00 71 SER A C 1
ATOM 533 O O . SER A 1 71 ? 5.527 -7.986 1.636 1.00 96.00 71 SER A O 1
ATOM 535 N N . ILE A 1 72 ? 5.786 -9.272 -0.180 1.00 96.06 72 ILE A N 1
ATOM 536 C CA . ILE A 1 72 ? 4.483 -9.949 -0.062 1.00 96.06 72 ILE A CA 1
ATOM 537 C C . ILE A 1 72 ? 4.402 -10.760 1.239 1.00 96.06 72 ILE A C 1
ATOM 539 O O . ILE A 1 72 ? 3.387 -10.704 1.934 1.00 96.06 72 ILE A O 1
ATOM 543 N N . ALA A 1 73 ? 5.463 -11.487 1.601 1.00 96.88 73 ALA A N 1
ATOM 544 C CA . ALA A 1 73 ? 5.499 -12.258 2.843 1.00 96.88 73 ALA A CA 1
ATOM 545 C C . ALA A 1 73 ? 5.413 -11.357 4.090 1.00 96.88 73 ALA A C 1
ATOM 547 O O . ALA A 1 73 ? 4.652 -11.646 5.016 1.00 96.88 73 ALA A O 1
ATOM 548 N N . VAL A 1 74 ? 6.154 -10.244 4.100 1.00 96.62 74 VAL A N 1
ATOM 549 C CA . VAL A 1 74 ? 6.116 -9.250 5.183 1.00 96.62 74 VAL A CA 1
ATOM 550 C C . VAL A 1 74 ? 4.747 -8.573 5.250 1.00 96.62 74 VAL A C 1
ATOM 552 O O . VAL A 1 74 ? 4.188 -8.477 6.340 1.00 96.62 74 VAL A O 1
ATOM 555 N N . GLY A 1 75 ? 4.177 -8.172 4.110 1.00 96.19 75 GLY A N 1
ATOM 556 C CA . GLY A 1 75 ? 2.830 -7.597 4.022 1.00 96.19 75 GLY A CA 1
ATOM 557 C C . GLY A 1 75 ? 1.775 -8.516 4.629 1.00 96.19 75 GLY A C 1
ATOM 558 O O . GLY A 1 75 ? 1.073 -8.130 5.559 1.00 96.19 75 GLY A O 1
ATOM 559 N N . ALA A 1 76 ? 1.762 -9.791 4.229 1.00 95.50 76 ALA A N 1
ATOM 560 C CA . ALA A 1 76 ? 0.854 -10.785 4.799 1.00 95.50 76 ALA A CA 1
ATOM 561 C C . ALA A 1 76 ? 0.996 -10.917 6.329 1.00 95.50 76 ALA A C 1
ATOM 563 O O . ALA A 1 76 ? -0.009 -10.982 7.044 1.00 95.50 76 ALA A O 1
ATOM 564 N N . GLY A 1 77 ? 2.229 -10.914 6.848 1.00 97.25 77 GLY A N 1
ATOM 565 C CA . GLY A 1 77 ? 2.494 -10.953 8.288 1.00 97.25 77 GLY A CA 1
ATOM 566 C C . GLY A 1 77 ? 1.998 -9.705 9.028 1.00 97.25 77 GLY A C 1
ATOM 567 O O . GLY A 1 77 ? 1.352 -9.813 10.073 1.00 97.25 77 GLY A O 1
ATOM 568 N N . VAL A 1 78 ? 2.246 -8.519 8.470 1.00 95.94 78 VAL A N 1
ATOM 569 C CA . VAL 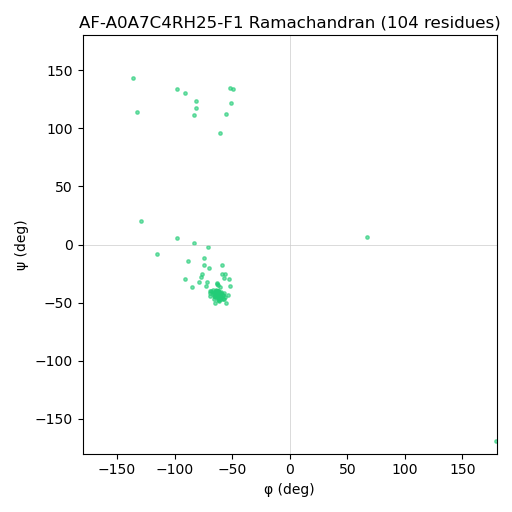A 1 78 ? 1.800 -7.239 9.038 1.00 95.94 78 VAL A CA 1
ATOM 570 C C . VAL A 1 78 ? 0.277 -7.121 8.997 1.00 95.94 78 VAL A C 1
ATOM 572 O O . VAL A 1 78 ? -0.325 -6.733 9.998 1.00 95.94 78 VAL A O 1
ATOM 575 N N . ALA A 1 79 ? -0.368 -7.512 7.896 1.00 95.75 79 ALA A N 1
ATOM 576 C CA . ALA A 1 79 ? -1.821 -7.531 7.772 1.00 95.75 79 ALA A CA 1
ATOM 577 C C . ALA A 1 79 ? -2.468 -8.471 8.798 1.00 95.75 79 ALA A C 1
ATOM 579 O O . ALA A 1 79 ? -3.429 -8.083 9.466 1.00 95.75 79 ALA A O 1
ATOM 580 N N . ALA A 1 80 ? -1.919 -9.677 8.983 1.00 96.25 80 ALA A N 1
ATOM 581 C CA . ALA A 1 80 ? -2.398 -10.619 9.993 1.00 96.25 80 ALA A CA 1
ATOM 582 C C . ALA A 1 80 ? -2.291 -10.037 11.412 1.00 96.25 80 ALA A C 1
ATOM 584 O O . ALA A 1 80 ? -3.258 -10.089 12.178 1.00 96.25 80 ALA A O 1
ATOM 585 N N . LEU A 1 81 ? -1.151 -9.419 11.743 1.00 96.44 81 LEU A N 1
ATOM 586 C CA . LEU A 1 81 ? -0.952 -8.741 13.024 1.00 96.44 81 LEU A CA 1
ATOM 587 C C . LEU A 1 81 ? -1.940 -7.579 13.208 1.00 96.44 81 LEU A C 1
ATOM 589 O O . LEU A 1 81 ? -2.557 -7.451 14.265 1.00 96.44 81 LEU A O 1
ATOM 593 N N . ALA A 1 82 ? -2.134 -6.755 12.180 1.00 94.44 82 ALA A N 1
ATOM 594 C CA . ALA A 1 82 ? -3.043 -5.618 12.226 1.00 94.44 82 ALA A CA 1
ATOM 595 C C . ALA A 1 82 ? -4.503 -6.057 12.422 1.00 94.44 82 ALA A C 1
ATOM 597 O O . ALA A 1 82 ? -5.228 -5.454 13.214 1.00 94.44 82 ALA A O 1
ATOM 598 N N . VAL A 1 83 ? -4.931 -7.138 11.761 1.00 93.88 83 VAL A N 1
ATOM 599 C CA . VAL A 1 83 ? -6.265 -7.726 11.954 1.00 93.88 83 VAL A CA 1
ATOM 600 C C . VAL A 1 83 ? -6.409 -8.317 13.356 1.00 93.88 83 VAL A C 1
ATOM 602 O O . VAL A 1 83 ? -7.443 -8.109 13.991 1.00 93.88 83 VAL A O 1
ATOM 605 N N . ALA A 1 84 ? -5.386 -8.996 13.882 1.00 94.94 84 ALA A N 1
ATOM 606 C CA . ALA A 1 84 ? -5.404 -9.515 15.250 1.00 94.94 84 ALA A CA 1
ATOM 607 C C . ALA A 1 84 ? -5.544 -8.386 16.288 1.00 94.94 84 ALA A C 1
ATOM 609 O O . ALA A 1 84 ? -6.365 -8.478 17.205 1.00 94.94 84 ALA A O 1
ATOM 610 N N . LEU A 1 85 ? -4.809 -7.284 16.107 1.00 91.06 85 LEU A N 1
ATOM 611 C CA . LEU A 1 85 ? -4.937 -6.084 16.937 1.00 91.06 85 LEU A CA 1
ATOM 612 C C . LEU A 1 85 ? -6.319 -5.437 16.797 1.00 91.06 85 LEU A C 1
ATOM 614 O O . LEU A 1 85 ? -6.921 -5.060 17.802 1.00 91.06 85 LEU A O 1
ATOM 618 N N . ALA A 1 86 ? -6.859 -5.359 15.579 1.00 89.88 86 ALA A N 1
ATOM 619 C CA . ALA A 1 86 ? -8.207 -4.853 15.337 1.00 89.88 86 ALA A CA 1
ATOM 620 C C . ALA A 1 86 ? -9.277 -5.720 16.025 1.00 89.88 86 ALA A C 1
ATOM 622 O O . ALA A 1 86 ? -10.216 -5.186 16.613 1.00 89.88 86 ALA A O 1
ATOM 623 N N . ALA A 1 87 ? -9.120 -7.046 16.014 1.00 89.88 87 ALA A N 1
ATOM 624 C CA . ALA A 1 87 ? -10.012 -7.973 16.704 1.00 89.88 87 ALA A CA 1
ATOM 625 C C . ALA A 1 87 ? -9.929 -7.828 18.234 1.00 89.88 87 ALA A C 1
ATOM 627 O O . ALA A 1 87 ? -10.955 -7.855 18.917 1.00 89.88 87 ALA A O 1
ATOM 628 N N . LEU A 1 88 ? -8.726 -7.623 18.781 1.00 89.00 88 LEU A N 1
ATOM 629 C CA . LEU A 1 88 ? -8.533 -7.352 20.206 1.00 89.00 88 LEU A CA 1
ATOM 630 C C . LEU A 1 88 ? -9.169 -6.016 20.617 1.00 89.00 88 LEU A C 1
ATOM 632 O O . LEU A 1 88 ? -9.880 -5.949 21.621 1.00 89.00 88 LEU A O 1
ATOM 636 N N . ALA A 1 89 ? -8.962 -4.969 19.817 1.00 86.06 89 ALA A N 1
ATOM 637 C CA . ALA A 1 89 ? -9.593 -3.668 20.009 1.00 86.06 89 ALA A CA 1
ATOM 638 C C . ALA A 1 89 ? -11.124 -3.779 19.960 1.00 86.06 89 ALA A C 1
ATOM 640 O O . ALA A 1 89 ? -11.809 -3.237 20.828 1.00 86.06 89 ALA A O 1
ATOM 641 N N . TYR A 1 90 ? -11.660 -4.556 19.016 1.00 86.25 90 TYR A N 1
ATOM 642 C CA . TYR A 1 90 ? -13.093 -4.813 18.917 1.00 86.25 90 TYR A CA 1
ATOM 643 C C . TYR A 1 90 ? -13.646 -5.528 20.154 1.00 86.25 90 TYR A C 1
ATOM 645 O O . TYR A 1 90 ? -14.698 -5.148 20.654 1.00 86.25 90 TYR A O 1
ATOM 653 N N . ARG A 1 91 ? -12.923 -6.508 20.711 1.00 84.88 91 ARG A N 1
ATOM 654 C CA . ARG A 1 91 ? -13.329 -7.168 21.964 1.00 84.88 91 ARG A CA 1
ATOM 655 C C . ARG A 1 91 ? -13.357 -6.217 23.161 1.00 84.88 91 ARG A C 1
ATOM 657 O O . ARG A 1 91 ? -14.186 -6.400 24.044 1.00 84.88 91 ARG A O 1
ATOM 664 N N . LYS A 1 92 ? -12.459 -5.227 23.204 1.00 81.44 92 LYS A N 1
ATOM 665 C CA . LYS A 1 92 ? -12.334 -4.293 24.334 1.00 81.44 92 LYS A CA 1
ATOM 666 C C . LYS A 1 92 ? -13.292 -3.097 24.246 1.00 81.44 92 LYS A C 1
ATOM 668 O O . LYS A 1 92 ? -13.795 -2.666 25.276 1.00 81.44 92 LYS A O 1
ATOM 673 N N . PHE A 1 93 ? -13.544 -2.575 23.044 1.00 77.44 93 PHE A N 1
ATOM 674 C CA . PHE A 1 93 ? -14.331 -1.349 22.826 1.00 77.44 93 PHE A CA 1
ATOM 675 C C . PHE A 1 93 ? -15.649 -1.573 22.072 1.00 77.44 93 PHE A C 1
ATOM 677 O O . PHE A 1 93 ? -16.441 -0.645 21.935 1.00 77.44 93 PHE A O 1
ATOM 684 N N . GLY A 1 94 ? -15.891 -2.774 21.536 1.00 78.06 94 GLY A N 1
ATOM 685 C CA . GLY A 1 94 ? -17.101 -3.111 20.776 1.00 78.06 94 GLY A CA 1
ATOM 686 C C . GLY A 1 94 ? -17.240 -2.392 19.427 1.00 78.06 94 GLY A C 1
ATOM 687 O O . GLY A 1 94 ? -18.276 -2.502 18.776 1.00 78.06 94 GLY A O 1
ATOM 688 N N . THR A 1 95 ? -16.223 -1.639 18.990 1.00 78.62 95 THR A N 1
ATOM 689 C CA . THR A 1 95 ? -16.263 -0.805 17.781 1.00 78.62 95 THR A CA 1
ATOM 690 C C . THR A 1 95 ? -14.982 -0.938 16.960 1.00 78.62 95 THR A C 1
ATOM 692 O O . THR A 1 95 ? -13.889 -1.061 17.50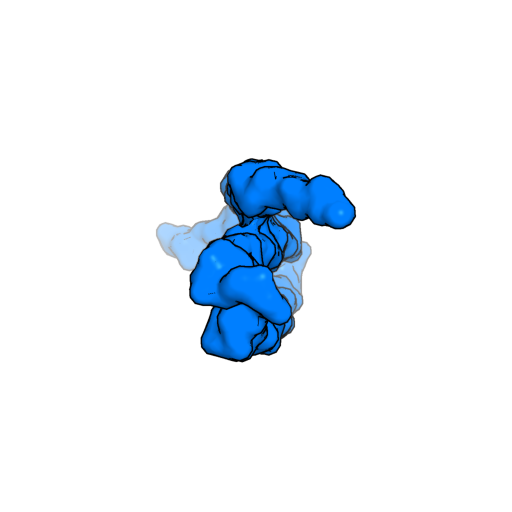5 1.00 78.62 95 THR A O 1
ATOM 695 N N . LEU A 1 96 ? -15.128 -0.913 15.632 1.00 77.06 96 LEU A N 1
ATOM 696 C CA . LEU A 1 96 ? -14.026 -0.883 14.656 1.00 77.06 96 LEU A CA 1
ATOM 697 C C . LEU A 1 96 ? -13.736 0.541 14.142 1.00 77.06 96 LEU A C 1
ATOM 699 O O . LEU A 1 96 ? -12.940 0.718 13.217 1.00 77.06 96 LEU A O 1
ATOM 703 N N . ASP A 1 97 ? -14.409 1.548 14.706 1.00 76.38 97 ASP A N 1
ATOM 704 C CA . ASP A 1 97 ? -14.207 2.957 14.371 1.00 76.38 97 ASP A CA 1
ATOM 705 C C . ASP A 1 97 ? -12.992 3.518 15.116 1.00 76.38 97 ASP A C 1
ATOM 707 O O . ASP A 1 97 ? -12.988 3.609 16.348 1.00 76.38 97 ASP A O 1
ATOM 711 N N . ILE A 1 98 ? -11.980 3.935 14.353 1.00 72.56 98 ILE A N 1
ATOM 712 C CA . ILE A 1 98 ? -10.745 4.544 14.862 1.00 72.56 98 ILE A CA 1
ATOM 713 C C . ILE A 1 98 ? -11.023 5.796 15.716 1.00 72.56 98 ILE A C 1
ATOM 715 O O . ILE A 1 98 ? -10.282 6.090 16.649 1.00 72.56 98 ILE A O 1
ATOM 719 N N . THR A 1 99 ? -12.118 6.515 15.440 1.00 69.56 99 THR A N 1
ATOM 720 C CA . THR A 1 99 ? -12.479 7.759 16.141 1.00 69.56 99 THR A CA 1
ATOM 721 C C . THR A 1 99 ? -12.866 7.484 17.591 1.00 69.56 99 THR A C 1
ATOM 723 O O . THR A 1 99 ? -12.461 8.216 18.485 1.00 69.56 99 THR A O 1
ATOM 726 N N . LYS A 1 100 ? -13.597 6.388 17.832 1.00 63.25 100 LYS A N 1
ATOM 727 C CA . LYS A 1 100 ? -14.035 5.979 19.177 1.00 63.25 100 LYS A CA 1
ATOM 728 C C . LYS A 1 100 ? -12.904 5.352 19.993 1.00 63.25 100 LYS A C 1
ATOM 730 O O . LYS A 1 100 ? -12.901 5.426 21.211 1.00 63.25 100 LYS A O 1
ATOM 735 N N . LEU A 1 101 ? -11.905 4.780 19.320 1.00 61.28 101 LEU A N 1
ATOM 736 C CA . LEU A 1 101 ? -10.662 4.328 19.955 1.00 61.28 101 LEU A CA 1
ATOM 737 C C . LEU A 1 101 ? -9.772 5.490 20.425 1.00 61.28 101 LEU A C 1
ATOM 739 O O . LEU A 1 101 ? -8.935 5.293 21.305 1.00 61.28 101 LEU A O 1
ATOM 743 N N . SER A 1 102 ? -9.959 6.697 19.878 1.00 60.25 102 SER A N 1
ATOM 744 C CA . SER A 1 102 ? -9.216 7.894 20.287 1.00 60.25 102 SER A CA 1
ATOM 745 C C . SER A 1 102 ? -9.662 8.468 21.640 1.00 60.25 102 SER A C 1
ATOM 747 O O . SER A 1 102 ? -8.939 9.300 22.184 1.00 60.25 102 SER A O 1
ATOM 749 N N . GLU A 1 103 ? -10.793 8.025 22.204 1.00 57.53 103 GLU A N 1
ATOM 750 C CA . GLU A 1 103 ? -11.283 8.457 23.530 1.00 57.53 103 GLU A CA 1
ATOM 751 C C . GLU A 1 103 ? -10.441 7.905 24.700 1.00 57.53 103 GLU A C 1
ATOM 753 O O . GLU A 1 103 ? -10.672 8.249 25.851 1.00 57.53 103 GLU A O 1
ATOM 758 N N . LEU A 1 104 ? -9.421 7.080 24.425 1.00 56.28 104 LEU A N 1
ATOM 759 C CA . LEU A 1 104 ? -8.399 6.687 25.408 1.00 56.28 104 LEU A CA 1
ATOM 760 C C . LEU A 1 104 ? -7.259 7.704 25.568 1.00 56.28 104 LEU A C 1
ATOM 762 O O . LEU A 1 104 ? -6.311 7.447 26.313 1.00 56.28 104 LEU A O 1
ATOM 766 N N . ARG A 1 105 ? -7.301 8.833 24.858 1.00 43.47 105 ARG A N 1
ATOM 767 C CA . ARG A 1 105 ? -6.460 9.983 25.200 1.00 43.47 105 ARG A CA 1
ATOM 768 C C . ARG A 1 105 ? -7.212 10.732 26.295 1.00 43.47 105 ARG A C 1
ATOM 770 O O . ARG A 1 105 ? -8.313 11.201 26.032 1.00 43.47 105 ARG A O 1
ATOM 777 N N . GLY A 1 106 ? -6.649 10.702 27.505 1.00 44.25 106 GLY A N 1
ATOM 778 C CA . GLY A 1 106 ? -7.220 11.327 28.701 1.00 44.25 106 GLY A CA 1
ATOM 779 C C . GLY A 1 106 ? -7.556 12.800 28.536 1.00 44.25 106 GLY A C 1
ATOM 780 O O . GLY A 1 106 ? -7.038 13.432 27.586 1.00 44.25 106 GLY A O 1
#

Sequence (106 aa):
MSSLPVAFYLGIAFSIFIIGLYILLTKRNILKIILGVETMLSGCNLAIISIGHILVENGVDPLAQSIVIISIAVGAGVAALAVALAALAYRKFGTLDITKLSELRG

Solvent-accessible surface area (backbone atoms only — not comparable to full-atom values): 5628 Å² total; per-residue (Å²): 130,88,73,74,58,60,67,57,52,40,51,50,16,51,51,39,26,51,52,11,51,50,36,38,75,71,43,55,39,52,71,50,26,53,51,9,52,55,37,26,51,51,13,52,40,44,37,45,44,46,53,19,37,73,78,28,100,85,47,62,33,69,66,35,52,49,52,38,54,50,49,52,54,51,47,56,53,51,51,52,51,52,50,52,51,50,52,52,45,26,73,75,68,75,48,59,43,53,72,71,63,52,69,77,60,128

pLDDT: mean 85.57, std 13.7, range [43.47, 97.25]

Foldseek 3Di:
DDDDPLVVLLVVLVVQLVQLVCQLVPDQFLLSNLVSVLSNLVSVLSNLQSVQPVVDVPHGPPVSVVVSVVSVVVSVVVSVVSVVVLVVVCVVQVDRGNVSVVVVPD

Secondary structure (DSSP, 8-state):
-----HHHHHHHHHHHHHHHHHHHHH--BHHHHHHHHHHHHHHHHHHHHHHHHHS-TTS--HHHHHHHHHHHHHHHHHHHHHHHHHHHHHHHHS--BHHHHGGG--

Mean predicted aligned error: 6.85 Å